Protein AF-A0A7W6JBB5-F1 (afdb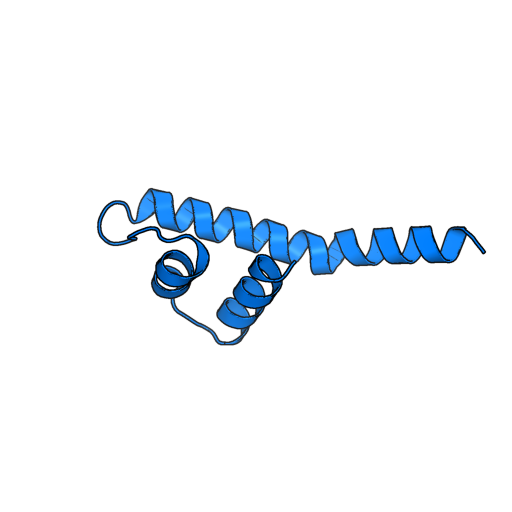_monomer_lite)

Foldseek 3Di:
DVLLVVLVVCVVVVHDLQVNLCVRVVDHCVVPVPVSVVVSVVSNVVSVCCVPPVVVVVVVVVVVVD

Sequence (66 aa):
MKLYMRLLDAERDGADWREAVRILFGLDPDDDPAHCRSIHDAHLARAHWMTEQGYRELVRESQRKT

Secondary structure (DSSP, 8-state):
-HHHHHHHHHHHTT--HHHHHHHHH---TTT-HHHHHHHHHHHHHHHHHIIIIIHHHHHHHHHTT-

pLDDT: mean 87.36, std 15.37, range [47.59, 98.44]

Structure (mmCIF, N/CA/C/O backbone):
data_AF-A0A7W6JBB5-F1
#
_entry.id   AF-A0A7W6JBB5-F1
#
loop_
_atom_site.group_PDB
_atom_site.id
_atom_site.type_symbol
_atom_site.label_atom_id
_atom_site.label_alt_id
_atom_site.label_comp_id
_atom_site.label_asym_id
_atom_site.label_entity_id
_atom_site.label_seq_id
_atom_site.pdbx_PDB_ins_code
_atom_site.Cartn_x
_atom_site.Cartn_y
_atom_site.Cartn_z
_atom_site.occupancy
_atom_site.B_iso_or_equiv
_atom_site.auth_seq_id
_atom_site.auth_comp_id
_atom_site.auth_asym_id
_atom_site.auth_atom_id
_atom_site.pdbx_PDB_model_num
ATOM 1 N N . MET A 1 1 ? -12.406 7.279 -3.411 1.00 67.88 1 MET A N 1
ATOM 2 C CA . MET A 1 1 ? -12.348 6.404 -2.215 1.00 67.88 1 MET A CA 1
ATOM 3 C C . MET A 1 1 ? -12.008 4.940 -2.508 1.00 67.88 1 MET A C 1
ATOM 5 O O . MET A 1 1 ? -11.272 4.370 -1.718 1.00 67.88 1 MET A O 1
ATOM 9 N N . LYS A 1 2 ? -12.443 4.334 -3.632 1.00 88.94 2 LYS A N 1
ATOM 10 C CA . LYS A 1 2 ? -12.168 2.913 -3.963 1.00 88.94 2 LYS A CA 1
ATOM 11 C C . LYS A 1 2 ? -10.683 2.510 -3.908 1.00 88.94 2 LYS A C 1
ATOM 13 O O . LYS A 1 2 ? -10.379 1.434 -3.416 1.00 88.94 2 LYS A O 1
ATOM 18 N N . LEU A 1 3 ? -9.775 3.365 -4.388 1.00 91.25 3 LEU A N 1
ATOM 19 C CA . LEU A 1 3 ? -8.328 3.107 -4.370 1.00 91.25 3 LEU A CA 1
ATOM 20 C C . LEU A 1 3 ? -7.803 2.849 -2.950 1.00 91.25 3 LEU A C 1
ATOM 22 O O . LEU A 1 3 ? -7.181 1.827 -2.707 1.00 91.25 3 LEU A O 1
ATOM 26 N N . TYR A 1 4 ? -8.101 3.749 -2.014 1.00 91.94 4 TYR A N 1
ATOM 27 C CA . TYR A 1 4 ? -7.589 3.666 -0.648 1.00 91.94 4 TYR A CA 1
ATOM 28 C C . TYR A 1 4 ? -8.184 2.496 0.138 1.00 91.94 4 TYR A C 1
ATOM 30 O O . TYR A 1 4 ? -7.466 1.858 0.893 1.00 91.94 4 TYR A O 1
ATOM 38 N N . MET A 1 5 ? -9.459 2.159 -0.094 1.00 92.62 5 MET A N 1
ATOM 39 C CA . MET A 1 5 ? -10.064 0.949 0.479 1.00 92.62 5 MET A CA 1
ATOM 40 C C . MET A 1 5 ? -9.349 -0.315 -0.009 1.00 92.62 5 MET A C 1
ATOM 42 O O . MET A 1 5 ? -8.955 -1.139 0.802 1.00 92.62 5 MET A O 1
ATOM 46 N N . ARG A 1 6 ? -9.098 -0.427 -1.322 1.00 96.00 6 ARG A N 1
ATOM 47 C CA . ARG A 1 6 ? -8.374 -1.577 -1.887 1.00 96.00 6 ARG A CA 1
ATOM 48 C C . ARG A 1 6 ? -6.932 -1.673 -1.395 1.00 96.00 6 ARG A C 1
ATOM 50 O O . ARG A 1 6 ? -6.418 -2.775 -1.288 1.00 96.00 6 ARG A O 1
ATOM 57 N N . LEU A 1 7 ? -6.293 -0.538 -1.123 1.00 96.06 7 LEU A N 1
ATOM 58 C CA . LEU A 1 7 ? -4.934 -0.492 -0.592 1.00 96.06 7 LEU A CA 1
ATOM 59 C C . LEU A 1 7 ? -4.882 -1.005 0.857 1.00 96.06 7 LEU A C 1
ATOM 61 O O . LEU A 1 7 ? -4.008 -1.794 1.191 1.00 96.06 7 LEU A O 1
ATOM 65 N N . LEU A 1 8 ? -5.855 -0.611 1.685 1.00 95.12 8 LEU A N 1
ATOM 66 C CA . LEU A 1 8 ? -5.996 -1.096 3.063 1.00 95.12 8 LEU A CA 1
ATOM 67 C C . LEU A 1 8 ? -6.399 -2.574 3.122 1.00 95.12 8 LEU A C 1
ATOM 69 O O . LEU A 1 8 ? -5.901 -3.304 3.969 1.00 95.12 8 LEU A O 1
ATOM 73 N N . ASP A 1 9 ? -7.281 -3.027 2.227 1.00 96.06 9 ASP A N 1
ATOM 74 C CA . ASP A 1 9 ? -7.622 -4.450 2.119 1.00 96.06 9 ASP A CA 1
ATOM 75 C C . ASP A 1 9 ? -6.393 -5.275 1.707 1.00 96.06 9 ASP A C 1
ATOM 77 O O . ASP A 1 9 ? -6.112 -6.291 2.332 1.00 96.06 9 ASP A O 1
ATOM 81 N N . ALA A 1 10 ? -5.618 -4.808 0.721 1.00 96.62 10 ALA A N 1
ATOM 82 C CA . ALA A 1 10 ? -4.384 -5.467 0.297 1.00 96.62 10 ALA A CA 1
ATOM 83 C C . ALA A 1 10 ? -3.346 -5.551 1.432 1.00 96.62 10 ALA A C 1
ATOM 85 O O . ALA A 1 10 ? -2.747 -6.605 1.625 1.00 96.62 10 ALA A O 1
ATOM 86 N N . GLU A 1 11 ? -3.161 -4.480 2.210 1.00 96.56 11 GLU A N 1
ATOM 87 C CA . GLU A 1 11 ? -2.288 -4.497 3.392 1.00 96.56 11 GLU A CA 1
ATOM 88 C C . GLU A 1 11 ? -2.804 -5.474 4.462 1.00 96.56 11 GLU A C 1
ATOM 90 O O . GLU A 1 11 ? -2.032 -6.289 4.968 1.00 96.56 11 GLU A O 1
ATOM 95 N N . ARG A 1 12 ? -4.107 -5.438 4.777 1.00 96.62 12 ARG A N 1
ATOM 96 C CA . ARG A 1 12 ? -4.735 -6.338 5.760 1.00 96.62 12 ARG A CA 1
ATOM 97 C C . ARG A 1 12 ? -4.585 -7.806 5.372 1.00 96.62 12 ARG A C 1
ATOM 99 O O . ARG A 1 12 ? -4.355 -8.643 6.242 1.00 96.62 12 ARG A O 1
ATOM 106 N N . ASP A 1 13 ? -4.711 -8.104 4.085 1.00 97.06 13 ASP A N 1
ATOM 107 C CA . ASP A 1 13 ? -4.602 -9.457 3.547 1.00 97.06 13 ASP A CA 1
ATOM 108 C C . ASP A 1 13 ? -3.128 -9.872 3.326 1.00 97.06 13 ASP A C 1
ATOM 110 O O . ASP A 1 13 ? -2.855 -10.997 2.905 1.00 97.06 13 ASP A O 1
ATOM 114 N N . GLY A 1 14 ? -2.165 -8.991 3.639 1.00 96.50 14 GLY A N 1
ATOM 115 C CA . GLY A 1 14 ? -0.729 -9.259 3.541 1.00 96.50 14 GLY A CA 1
ATOM 116 C C . GLY A 1 14 ? -0.214 -9.373 2.104 1.00 96.50 14 GLY A C 1
ATOM 117 O O . GLY A 1 14 ? 0.788 -10.049 1.869 1.00 96.50 14 GLY A O 1
ATOM 118 N N . ALA A 1 15 ? -0.902 -8.753 1.142 1.00 96.88 15 ALA A N 1
ATOM 119 C CA . ALA A 1 15 ? -0.528 -8.792 -0.266 1.00 96.88 15 ALA A CA 1
ATOM 120 C C . ALA A 1 15 ? 0.848 -8.145 -0.511 1.00 96.88 15 ALA A C 1
ATOM 122 O O . ALA A 1 15 ? 1.244 -7.195 0.172 1.00 96.88 15 ALA A O 1
ATOM 123 N N . ASP A 1 16 ? 1.573 -8.622 -1.530 1.00 97.56 16 ASP A N 1
ATOM 124 C CA . ASP A 1 16 ? 2.827 -7.981 -1.933 1.00 97.56 16 ASP A CA 1
ATOM 125 C C . ASP A 1 16 ? 2.523 -6.581 -2.488 1.00 97.56 16 ASP A C 1
ATOM 127 O O . ASP A 1 16 ? 1.754 -6.409 -3.439 1.00 97.56 16 ASP A O 1
ATOM 131 N N . TRP A 1 17 ? 3.180 -5.570 -1.922 1.00 97.81 17 TRP A N 1
ATOM 132 C CA . TRP A 1 17 ? 3.117 -4.186 -2.385 1.00 97.81 17 TRP A CA 1
ATOM 133 C C . TRP A 1 17 ? 3.377 -4.062 -3.896 1.00 97.81 17 TRP A C 1
ATOM 135 O O . TRP A 1 17 ? 2.799 -3.186 -4.536 1.00 97.81 17 TRP A O 1
ATOM 145 N N . ARG A 1 18 ? 4.195 -4.949 -4.489 1.00 98.19 18 ARG A N 1
ATOM 146 C CA . ARG A 1 18 ? 4.466 -4.995 -5.939 1.00 98.19 18 ARG A CA 1
ATOM 147 C C . ARG A 1 18 ? 3.220 -5.300 -6.762 1.00 98.19 18 ARG A C 1
ATOM 149 O O . ARG A 1 18 ? 2.994 -4.698 -7.809 1.00 98.19 18 ARG A O 1
ATOM 156 N N . GLU A 1 19 ? 2.408 -6.239 -6.298 1.00 97.50 19 GLU A N 1
ATOM 157 C CA . GLU A 1 19 ? 1.141 -6.569 -6.942 1.00 97.50 19 GLU A CA 1
ATOM 158 C C . GLU A 1 19 ? 0.156 -5.408 -6.794 1.00 97.50 19 GLU A C 1
ATOM 160 O O . GLU A 1 19 ? -0.460 -4.984 -7.776 1.00 97.50 19 GLU A O 1
ATOM 165 N N . ALA A 1 20 ? 0.084 -4.827 -5.593 1.00 96.69 20 ALA A N 1
ATOM 166 C CA . ALA A 1 20 ? -0.745 -3.659 -5.339 1.00 96.69 20 ALA A CA 1
ATOM 167 C C . ALA A 1 20 ? -0.382 -2.497 -6.277 1.00 96.69 20 ALA A C 1
ATOM 169 O O . ALA A 1 20 ? -1.286 -1.891 -6.854 1.00 96.69 20 ALA A O 1
ATOM 170 N N . VAL A 1 21 ? 0.907 -2.210 -6.509 1.00 97.44 21 VAL A N 1
ATOM 171 C CA . VAL A 1 21 ? 1.296 -1.111 -7.408 1.00 97.44 21 VAL A CA 1
ATOM 172 C C . VAL A 1 21 ? 1.032 -1.380 -8.882 1.00 97.44 21 VAL A C 1
ATOM 174 O O . VAL A 1 21 ? 0.530 -0.479 -9.560 1.00 97.44 21 VAL A O 1
ATOM 177 N N . ARG A 1 22 ? 1.251 -2.611 -9.364 1.00 97.62 22 ARG A N 1
ATOM 178 C CA . ARG A 1 22 ? 0.889 -2.981 -10.742 1.00 97.62 22 ARG A CA 1
ATOM 1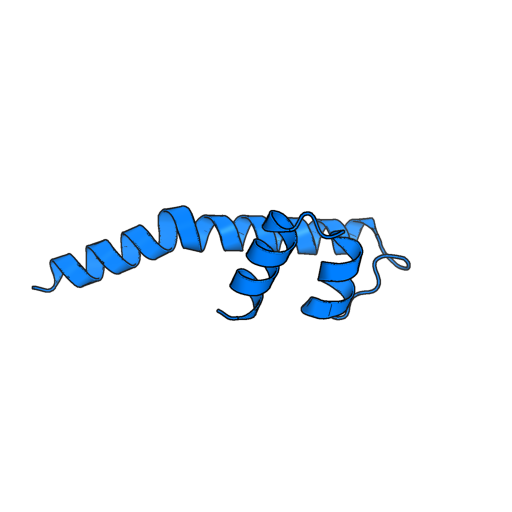79 C C . ARG A 1 22 ? -0.611 -2.839 -10.971 1.00 97.62 22 ARG A C 1
ATOM 181 O O . ARG A 1 22 ? -1.035 -2.226 -11.944 1.00 97.62 22 ARG A O 1
ATOM 188 N N . ILE A 1 23 ? -1.425 -3.366 -10.058 1.00 96.75 23 ILE A N 1
ATOM 189 C CA . ILE A 1 23 ? -2.883 -3.414 -10.228 1.00 96.75 23 ILE A CA 1
ATOM 190 C C . ILE A 1 23 ? -3.538 -2.049 -9.995 1.00 96.75 23 ILE A C 1
ATOM 192 O O . ILE A 1 23 ? -4.497 -1.700 -10.685 1.00 96.75 23 ILE A O 1
ATOM 196 N N . LEU A 1 24 ? -3.088 -1.296 -8.988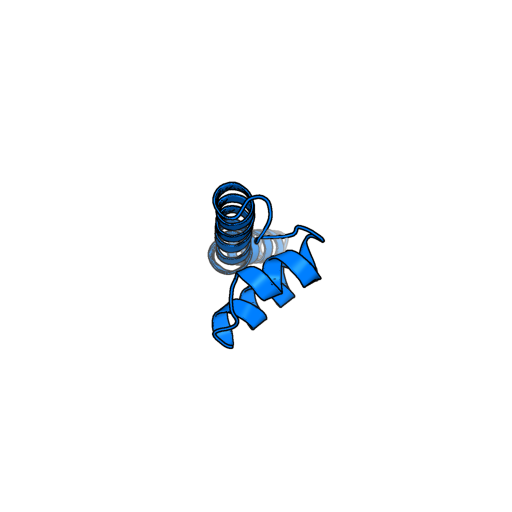 1.00 96.12 24 LEU A N 1
ATOM 197 C CA . LEU A 1 24 ? -3.774 -0.081 -8.540 1.00 96.12 24 LEU A CA 1
ATOM 198 C C . LEU A 1 24 ? -3.217 1.200 -9.160 1.00 96.12 24 LEU A C 1
ATOM 200 O O . LEU A 1 24 ? -3.983 2.147 -9.335 1.00 96.12 24 LEU A O 1
ATOM 204 N N . PHE A 1 25 ? -1.924 1.231 -9.492 1.00 95.25 25 PHE A N 1
ATOM 205 C CA . PHE A 1 25 ? -1.264 2.408 -10.066 1.00 95.25 25 PHE A CA 1
ATOM 206 C C . PHE A 1 25 ? -0.780 2.189 -11.504 1.00 95.25 25 PHE A C 1
ATOM 208 O O . PHE A 1 25 ? -0.410 3.162 -12.154 1.00 95.25 25 PHE A O 1
ATOM 215 N N . GLY A 1 26 ? -0.810 0.953 -12.020 1.00 96.94 26 GLY A N 1
ATOM 216 C CA . GLY A 1 26 ? -0.340 0.647 -13.374 1.00 96.94 26 GLY A CA 1
ATOM 217 C C . GLY A 1 26 ? 1.170 0.828 -13.545 1.00 96.94 26 GLY A C 1
ATOM 218 O O . GLY A 1 26 ? 1.623 1.087 -14.654 1.00 96.94 26 GLY A O 1
ATOM 219 N N . LEU A 1 27 ? 1.930 0.748 -12.449 1.00 97.38 27 LEU A N 1
ATOM 220 C CA . LEU A 1 27 ? 3.382 0.916 -12.435 1.00 97.38 27 LEU A CA 1
ATOM 221 C C . LEU A 1 27 ? 4.069 -0.442 -12.372 1.00 97.38 27 LEU A C 1
ATOM 223 O O . LEU A 1 27 ? 3.600 -1.315 -11.640 1.00 97.38 27 LEU A O 1
ATOM 227 N N . ASP A 1 28 ? 5.186 -0.597 -13.084 1.00 97.50 28 ASP A N 1
ATOM 228 C CA . ASP A 1 28 ? 5.999 -1.807 -13.003 1.00 97.50 28 ASP A CA 1
ATOM 229 C C . ASP A 1 28 ? 7.101 -1.671 -11.931 1.00 97.50 28 ASP A C 1
ATOM 231 O O . ASP A 1 28 ? 8.060 -0.914 -12.112 1.00 97.50 28 ASP A O 1
ATOM 235 N N . PRO A 1 29 ? 6.991 -2.381 -10.794 1.00 96.88 29 PRO A N 1
ATOM 236 C CA . PRO A 1 29 ? 8.003 -2.372 -9.750 1.00 96.88 29 PRO A CA 1
ATOM 237 C C . PRO A 1 29 ? 9.281 -3.120 -10.132 1.00 96.88 29 PRO A C 1
ATOM 239 O O . PRO A 1 29 ? 10.208 -3.090 -9.327 1.00 96.88 29 PRO A O 1
ATOM 242 N N . ASP A 1 30 ? 9.344 -3.801 -11.280 1.00 97.25 30 ASP A N 1
ATOM 243 C CA . ASP A 1 30 ? 10.581 -4.427 -11.758 1.00 97.25 30 ASP A CA 1
ATOM 244 C C . ASP A 1 30 ? 11.468 -3.428 -12.531 1.00 97.25 30 ASP A C 1
ATOM 246 O O . ASP A 1 30 ? 12.693 -3.548 -12.484 1.00 97.25 30 ASP A O 1
ATOM 250 N N . ASP A 1 31 ? 10.869 -2.397 -13.145 1.00 97.25 31 ASP A N 1
ATOM 251 C CA . ASP A 1 31 ? 11.580 -1.332 -13.872 1.00 97.25 31 ASP A CA 1
ATOM 252 C C . ASP A 1 31 ? 12.164 -0.265 -12.928 1.00 97.25 31 ASP A C 1
ATOM 254 O O . ASP A 1 31 ? 13.328 0.121 -13.054 1.00 97.25 31 ASP A O 1
ATOM 258 N N . ASP A 1 32 ? 11.371 0.204 -11.954 1.00 97.31 32 ASP A N 1
ATOM 259 C CA . ASP A 1 32 ? 11.823 1.124 -10.897 1.00 97.31 32 ASP A CA 1
ATOM 260 C C . ASP A 1 32 ? 11.236 0.730 -9.526 1.00 97.31 32 ASP A C 1
ATOM 262 O O . ASP A 1 32 ? 10.232 1.293 -9.059 1.00 97.31 32 ASP A O 1
ATOM 266 N N . PRO A 1 33 ? 11.860 -0.250 -8.843 1.00 97.44 33 PRO A N 1
ATOM 267 C CA . PRO A 1 33 ? 11.355 -0.759 -7.573 1.00 97.44 33 PRO A CA 1
ATOM 268 C C . PRO A 1 33 ? 11.312 0.302 -6.470 1.00 97.44 33 PRO A C 1
ATOM 270 O O . PRO A 1 33 ? 10.408 0.294 -5.631 1.00 97.44 33 PRO A O 1
ATOM 273 N N . ALA A 1 34 ? 12.296 1.206 -6.440 1.00 98.31 34 ALA A N 1
ATOM 274 C CA . ALA A 1 34 ? 12.422 2.203 -5.383 1.00 98.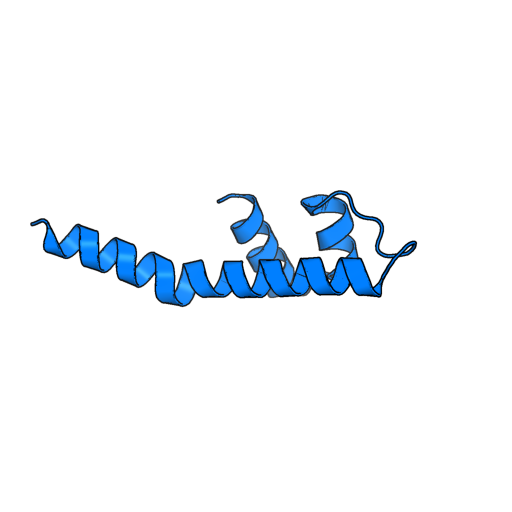31 34 ALA A CA 1
ATOM 275 C C . ALA A 1 34 ? 11.336 3.276 -5.509 1.00 98.31 34 ALA A C 1
ATOM 277 O O . ALA A 1 34 ? 10.678 3.612 -4.519 1.00 98.31 34 ALA A O 1
ATOM 278 N N . HIS A 1 35 ? 11.102 3.771 -6.726 1.00 98.00 35 HIS A N 1
ATOM 279 C CA . HIS A 1 35 ? 10.041 4.735 -6.986 1.00 98.00 35 HIS A CA 1
ATOM 280 C C . HIS A 1 35 ? 8.656 4.136 -6.732 1.00 98.00 35 HIS A C 1
ATOM 282 O O . HIS A 1 35 ? 7.844 4.737 -6.022 1.00 98.00 35 HIS A O 1
ATOM 288 N N . CYS A 1 36 ? 8.404 2.920 -7.225 1.00 98.38 36 CYS A N 1
ATOM 289 C CA . CYS A 1 36 ? 7.129 2.239 -7.017 1.00 98.38 36 CYS A CA 1
ATOM 290 C C . CYS A 1 36 ? 6.841 1.995 -5.530 1.00 98.38 36 CYS A C 1
ATOM 292 O O . CYS A 1 36 ? 5.715 2.212 -5.077 1.00 98.38 36 CYS A O 1
ATOM 294 N N . ARG A 1 37 ? 7.859 1.611 -4.746 1.00 98.19 37 ARG A N 1
ATOM 295 C CA . ARG A 1 37 ? 7.724 1.447 -3.293 1.00 98.19 37 ARG A CA 1
ATOM 296 C C . ARG A 1 37 ? 7.389 2.766 -2.601 1.00 98.19 37 ARG A C 1
ATOM 298 O O . ARG A 1 37 ? 6.486 2.802 -1.774 1.00 98.19 37 ARG A O 1
ATOM 305 N N . SER A 1 38 ? 8.055 3.857 -2.974 1.00 98.44 38 SER A N 1
ATOM 306 C CA . SER A 1 38 ? 7.756 5.186 -2.423 1.00 98.44 38 SER A CA 1
ATOM 307 C C . SER A 1 38 ? 6.306 5.610 -2.694 1.00 98.44 38 SER A C 1
ATOM 309 O O . SER A 1 38 ? 5.612 6.091 -1.796 1.00 98.44 38 SER A O 1
ATOM 311 N N . ILE A 1 39 ? 5.804 5.363 -3.911 1.00 97.88 39 ILE A N 1
ATOM 312 C CA . ILE A 1 39 ? 4.404 5.629 -4.270 1.00 97.88 39 ILE A CA 1
ATOM 313 C C . ILE A 1 39 ? 3.449 4.783 -3.429 1.00 97.88 39 ILE A C 1
ATOM 315 O O . ILE A 1 39 ? 2.475 5.331 -2.905 1.00 97.88 39 ILE A O 1
ATOM 319 N N . HIS A 1 40 ? 3.719 3.483 -3.289 1.00 98.38 40 HIS A N 1
ATOM 320 C CA . HIS A 1 40 ? 2.929 2.589 -2.445 1.00 98.38 40 HIS A CA 1
ATOM 321 C C . HIS A 1 40 ? 2.822 3.125 -1.013 1.00 98.38 40 HIS A C 1
ATOM 323 O O . HIS A 1 40 ? 1.719 3.378 -0.526 1.00 98.38 40 HIS A O 1
ATOM 329 N N . ASP A 1 41 ? 3.966 3.372 -0.376 1.00 98.12 41 ASP A N 1
ATOM 330 C CA . ASP A 1 41 ? 4.044 3.746 1.035 1.00 98.12 41 ASP A CA 1
ATOM 331 C C . ASP A 1 41 ? 3.377 5.108 1.290 1.00 98.12 41 ASP A C 1
ATOM 333 O O . ASP A 1 41 ? 2.624 5.269 2.253 1.00 98.12 41 ASP A O 1
ATOM 337 N N . ALA A 1 42 ? 3.550 6.076 0.382 1.00 97.62 42 ALA A N 1
ATOM 338 C CA . ALA A 1 42 ? 2.895 7.380 0.474 1.00 97.62 42 ALA A CA 1
ATOM 339 C C . ALA A 1 42 ? 1.360 7.287 0.377 1.00 97.62 42 ALA A C 1
ATOM 341 O O . ALA A 1 42 ? 0.640 7.989 1.097 1.00 97.62 42 ALA A O 1
ATOM 342 N N . HIS A 1 43 ? 0.835 6.431 -0.505 1.00 97.06 43 HIS A N 1
ATOM 343 C CA . HIS A 1 43 ? -0.611 6.245 -0.639 1.00 97.06 43 HIS A CA 1
ATOM 344 C C . HIS A 1 43 ? -1.198 5.440 0.519 1.00 97.06 43 HIS A C 1
ATOM 346 O O . HIS A 1 43 ? -2.322 5.736 0.932 1.00 97.06 43 HIS A O 1
ATOM 352 N N . LEU A 1 44 ? -0.448 4.481 1.066 1.00 96.88 44 LEU A N 1
ATOM 353 C CA . LEU A 1 44 ? -0.862 3.691 2.222 1.00 96.88 44 LEU A CA 1
ATOM 354 C C . LEU A 1 44 ? -0.912 4.548 3.486 1.00 96.88 44 LEU A C 1
ATOM 356 O O . LEU A 1 44 ? -1.933 4.566 4.170 1.00 96.88 44 LEU A O 1
ATOM 360 N N . ALA A 1 45 ? 0.105 5.382 3.717 1.00 95.19 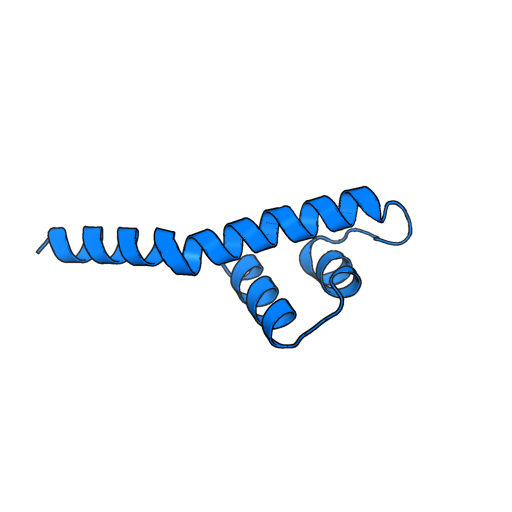45 ALA A N 1
ATOM 361 C CA . ALA A 1 45 ? 0.091 6.369 4.795 1.00 95.19 45 ALA A CA 1
ATOM 362 C C . ALA A 1 45 ? -1.119 7.316 4.699 1.00 95.19 45 ALA A C 1
ATOM 364 O O . ALA A 1 45 ? -1.781 7.605 5.697 1.00 95.19 45 ALA A O 1
ATOM 365 N N . ARG A 1 46 ? -1.462 7.775 3.487 1.00 92.69 46 ARG A N 1
ATOM 366 C CA . ARG A 1 46 ? -2.660 8.600 3.278 1.00 92.69 46 ARG A CA 1
ATOM 367 C C . ARG A 1 46 ? -3.949 7.819 3.539 1.00 92.69 46 ARG A C 1
ATOM 369 O O . ARG A 1 46 ? -4.880 8.388 4.108 1.00 92.69 46 ARG A O 1
ATOM 376 N N . ALA A 1 47 ? -4.015 6.554 3.120 1.00 93.12 47 ALA A N 1
ATOM 377 C CA . ALA A 1 47 ? -5.156 5.676 3.363 1.00 93.12 47 ALA A CA 1
ATOM 378 C C . ALA A 1 47 ? -5.432 5.529 4.866 1.00 93.12 47 ALA A C 1
ATOM 380 O O . ALA A 1 47 ? -6.561 5.780 5.289 1.00 93.12 47 ALA A O 1
ATOM 381 N N . HIS A 1 48 ? -4.389 5.254 5.654 1.00 92.94 48 HIS A N 1
ATOM 382 C CA . HIS A 1 48 ? -4.445 5.205 7.119 1.00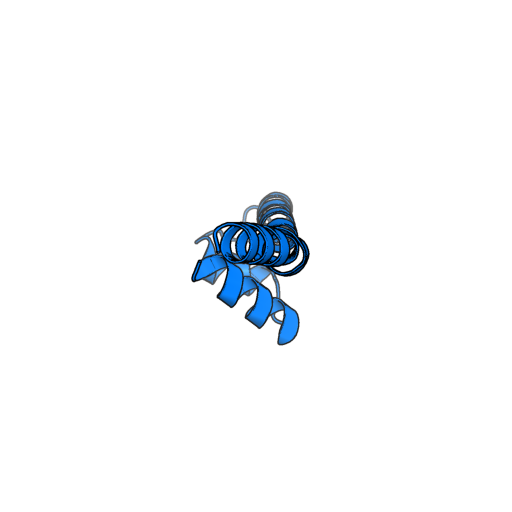 92.94 48 HIS A CA 1
ATOM 383 C C . HIS A 1 48 ? -4.882 6.530 7.738 1.00 92.94 48 HIS A C 1
ATOM 385 O O . HIS A 1 48 ? -5.788 6.571 8.565 1.00 92.94 48 HIS A O 1
ATOM 391 N N . TRP A 1 49 ? -4.323 7.654 7.285 1.00 88.62 49 TRP A N 1
ATOM 392 C CA . TRP A 1 49 ? -4.720 8.959 7.815 1.00 88.62 49 TRP A CA 1
ATOM 393 C C . TRP A 1 49 ? -6.216 9.252 7.605 1.00 88.62 49 TRP A C 1
ATOM 395 O O . TRP A 1 49 ? -6.885 9.776 8.501 1.00 88.62 49 TRP A O 1
ATOM 405 N N . MET A 1 50 ? -6.775 8.885 6.446 1.00 84.94 50 MET A N 1
ATOM 406 C CA . MET A 1 50 ? -8.203 9.084 6.182 1.00 84.94 50 MET A CA 1
ATOM 407 C C . MET A 1 50 ? -9.102 8.206 7.055 1.00 84.94 50 MET A C 1
ATOM 409 O O . MET A 1 50 ? -10.192 8.655 7.407 1.00 84.94 50 MET A O 1
ATOM 413 N N . THR A 1 51 ? -8.693 6.985 7.403 1.00 82.38 51 THR A N 1
ATOM 414 C CA . THR A 1 51 ? -9.498 6.091 8.251 1.00 82.38 51 THR A CA 1
ATOM 415 C C . THR A 1 51 ? -9.368 6.424 9.735 1.00 82.38 51 THR A C 1
ATOM 417 O O . THR A 1 51 ? -10.362 6.366 10.460 1.00 82.38 51 THR A O 1
ATOM 420 N N . GLU A 1 52 ? -8.185 6.833 10.188 1.00 79.31 52 GLU A N 1
ATOM 421 C CA . GLU A 1 52 ? -7.915 7.094 11.604 1.00 79.31 52 GLU A CA 1
ATOM 422 C C . GLU A 1 52 ? -8.290 8.509 12.053 1.00 79.31 52 GLU A C 1
ATOM 424 O O . GLU A 1 52 ? -8.844 8.688 13.142 1.00 79.31 52 GLU A O 1
ATOM 429 N N . GLN A 1 53 ? -7.995 9.519 11.231 1.00 68.62 53 GLN A N 1
ATOM 430 C CA . GLN A 1 53 ? -8.127 10.933 11.602 1.00 68.62 53 GLN A CA 1
ATOM 431 C C . GLN A 1 53 ? -9.169 11.645 10.735 1.00 68.62 53 GLN A C 1
ATOM 433 O O . GLN A 1 53 ? -10.103 12.249 11.267 1.00 68.62 53 GLN A O 1
ATOM 438 N N . GLY A 1 54 ? -9.084 11.494 9.409 1.00 63.62 54 GLY A N 1
ATOM 439 C CA . GLY A 1 54 ? -9.949 12.199 8.457 1.00 63.62 54 GLY A CA 1
ATOM 440 C C . GLY A 1 54 ? -11.438 11.852 8.588 1.00 63.62 54 GLY A C 1
ATOM 441 O O . GLY A 1 54 ? -12.279 12.747 8.603 1.00 63.62 54 GLY A O 1
ATOM 442 N N . TYR A 1 55 ? -11.796 10.573 8.751 1.00 59.72 55 TYR A N 1
ATOM 443 C CA . TYR A 1 55 ? -13.195 10.168 8.945 1.00 59.72 55 TYR A CA 1
ATOM 444 C C . TYR A 1 55 ? -13.741 10.617 10.304 1.00 59.72 55 TYR A C 1
ATOM 446 O O . TYR A 1 55 ? -14.873 11.086 10.389 1.00 59.72 55 TYR A O 1
ATOM 454 N N . ARG A 1 56 ? -12.940 10.531 11.376 1.00 60.50 56 ARG A N 1
ATOM 455 C CA . ARG A 1 56 ? -13.359 10.989 12.711 1.00 60.50 56 ARG A CA 1
ATOM 456 C C . ARG A 1 56 ? -13.626 12.488 12.733 1.00 60.50 56 ARG A C 1
ATOM 458 O O . ARG A 1 56 ? -14.577 12.905 13.386 1.00 60.50 56 ARG A O 1
ATOM 465 N N . GLU A 1 57 ? -12.821 13.285 12.040 1.00 62.91 57 GLU A N 1
ATOM 466 C CA . GLU A 1 57 ? -13.018 14.731 11.950 1.00 62.91 57 GLU A CA 1
ATOM 467 C C . GLU A 1 57 ? -14.240 15.089 11.093 1.00 62.91 57 GLU A C 1
ATOM 469 O O . GLU A 1 57 ? -15.118 15.794 11.586 1.00 62.91 57 GLU A O 1
ATOM 474 N N . LEU A 1 58 ? -14.400 14.484 9.909 1.00 62.53 58 LEU A N 1
ATOM 475 C CA . LEU A 1 58 ? -15.595 14.656 9.067 1.00 62.53 58 LEU A CA 1
ATOM 476 C C . LEU A 1 58 ? -16.891 14.239 9.783 1.00 62.53 58 LEU A C 1
ATOM 478 O O . LEU A 1 58 ? -17.902 14.941 9.721 1.00 62.53 58 LEU A O 1
ATOM 482 N N . VAL A 1 59 ? -16.869 13.120 10.514 1.00 62.56 59 VAL A N 1
ATOM 483 C CA . VAL A 1 59 ? -18.003 12.691 11.341 1.00 62.56 59 VAL A CA 1
ATOM 484 C C . VAL A 1 59 ? -18.246 13.701 12.461 1.00 62.56 59 VAL A C 1
ATOM 486 O O . VAL A 1 59 ? -19.372 14.162 12.613 1.00 62.56 59 VAL A O 1
ATOM 489 N N . ARG A 1 60 ? -17.221 14.119 13.212 1.00 60.12 60 ARG A N 1
ATOM 490 C CA . ARG A 1 60 ? -17.366 15.124 14.283 1.00 60.12 60 ARG A CA 1
ATOM 491 C C . ARG A 1 60 ? -17.876 16.475 13.782 1.00 60.12 60 ARG A C 1
ATOM 493 O O . ARG A 1 60 ? -18.597 17.142 14.516 1.00 60.12 60 ARG A O 1
ATOM 500 N N . GLU A 1 61 ? -17.503 16.907 12.584 1.00 60.53 61 GLU A N 1
ATOM 501 C CA . GLU A 1 61 ? -18.031 18.121 11.953 1.00 60.53 61 GLU A CA 1
ATOM 502 C C . GLU A 1 61 ? -19.492 17.946 11.529 1.00 60.53 61 GLU A C 1
ATOM 504 O O . GLU A 1 61 ? -20.309 18.830 11.782 1.00 60.53 61 GLU A O 1
ATOM 509 N N . SER A 1 62 ? -19.854 16.782 10.977 1.00 57.78 62 SER A N 1
ATOM 510 C CA . SER A 1 62 ? -21.248 16.461 10.639 1.00 57.78 62 SER A CA 1
ATOM 511 C C . SER A 1 62 ? -22.164 16.413 11.871 1.00 57.78 62 SER A C 1
ATOM 513 O O . SER A 1 62 ? -23.288 16.902 11.817 1.00 57.78 62 SER A O 1
ATOM 515 N N . GLN A 1 63 ? -21.665 15.902 13.004 1.00 58.22 63 GLN A N 1
ATOM 516 C CA . GLN A 1 63 ? -22.396 15.827 14.277 1.00 58.22 63 GLN A CA 1
ATOM 517 C C . GLN A 1 63 ? -22.470 17.177 15.010 1.00 58.22 63 GLN A C 1
ATOM 519 O O . GLN A 1 63 ? -23.295 17.341 15.897 1.00 58.22 63 GLN A O 1
ATOM 524 N N . ARG A 1 64 ? -21.620 18.152 14.651 1.00 58.50 64 ARG A N 1
ATOM 525 C CA . ARG A 1 64 ? -21.642 19.522 15.201 1.00 58.50 64 ARG A CA 1
ATOM 526 C C . ARG A 1 64 ? -22.603 20.463 14.479 1.00 58.50 64 ARG A C 1
ATOM 528 O O . ARG A 1 64 ? -22.807 21.578 14.944 1.00 58.50 64 ARG A O 1
ATOM 535 N N . LYS A 1 65 ? -23.137 20.048 13.326 1.00 51.38 65 LYS A N 1
ATOM 536 C CA . LYS A 1 65 ? -24.134 20.801 12.549 1.00 51.38 65 LYS A CA 1
ATOM 537 C C . LYS A 1 65 ? -25.588 20.466 12.915 1.00 51.38 65 LYS A C 1
ATOM 539 O O . LYS A 1 65 ? -26.487 20.895 12.198 1.00 51.38 65 LYS A O 1
ATOM 544 N N . THR A 1 66 ? -25.815 19.725 13.999 1.00 47.59 66 THR A N 1
ATOM 545 C CA . THR A 1 66 ? -27.145 19.501 14.598 1.00 47.59 66 THR A CA 1
ATOM 546 C C . THR A 1 66 ? -27.225 20.262 15.911 1.00 47.59 66 THR A C 1
ATOM 548 O O . THR A 1 66 ? -28.296 20.844 16.178 1.00 47.59 66 THR A O 1
#

Radius of gyration: 14.62 Å; chains: 1; bounding box: 40×30×29 Å

Organism: NCBI:txid1572859